Protein AF-A0A820MCG0-F1 (afdb_monomer)

Organism: NCBI:txid392033

pLDDT: mean 91.79, std 6.62, range [58.59, 96.56]

Sequence (49 aa):
MGAPLAPVIADIFMSHLETTLMDRLTQSGVCEWYRYVDDTFVFINKDAN

InterPro domains:
  IPR000477 Reverse transcriptase domain [PS50878] (1-49)

Mean predicted aligned error: 3.87 Å

Solvent-accessible surface area (backbone atoms only — not comparable to full-atom values): 3025 Å² total; per-residue (Å²): 138,88,57,94,59,50,66,60,55,48,38,55,51,45,51,54,51,47,65,73,39,44,68,60,42,44,75,56,22,42,77,46,82,46,77,58,79,89,48,75,51,72,44,63,49,87,84,39,123

Secondary structure (DSSP, 8-state):
--STTHHHHHHHHHHHHHHHHHHHHHHTTEEEEEEETTEEEEEE-TT-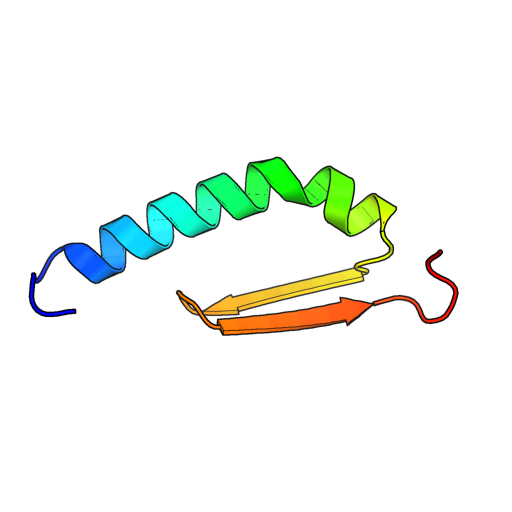-

Radius of gyration: 13.15 Å; Cα contacts (8 Å, |Δi|>4): 36; chains: 1; bounding box: 33×17×32 Å

Nearest PDB structures (foldseek):
  8sy6-assembly1_J  TM=4.174E-01  e=7.842E+00  Escherichia coli
  6n60-assembly1_D  TM=3.688E-01  e=9.688E+00  Escherichia coli
  6asx-assembly1_J  TM=3.768E-01  e=9.688E+00  Escherichia coli K-12
  6psu-assembly1_J  TM=3.697E-01  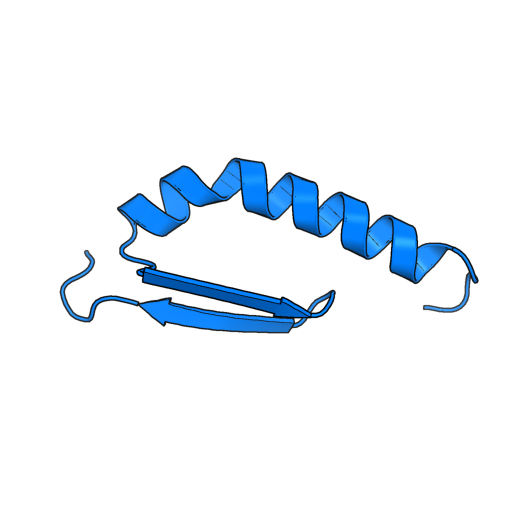e=9.688E+00  Escherichia coli

Structure (mmCIF, N/CA/C/O backbone):
data_AF-A0A820MCG0-F1
#
_entry.id   AF-A0A820MCG0-F1
#
loop_
_atom_site.group_PDB
_atom_site.id
_atom_site.type_symbol
_atom_site.label_atom_id
_atom_site.label_alt_id
_atom_site.label_comp_id
_atom_site.label_asym_id
_atom_site.label_entity_id
_atom_site.label_seq_id
_atom_site.pdbx_PDB_ins_code
_atom_site.Cartn_x
_atom_site.Cartn_y
_atom_site.Cartn_z
_atom_site.occupancy
_atom_site.B_iso_or_equiv
_atom_site.auth_seq_id
_atom_site.auth_comp_id
_atom_site.auth_asym_id
_atom_site.auth_atom_id
_atom_site.pdbx_PDB_model_num
ATOM 1 N N . MET A 1 1 ? 6.558 -3.693 -13.733 1.00 72.12 1 MET A N 1
ATOM 2 C CA . MET A 1 1 ? 7.885 -4.309 -13.504 1.00 72.12 1 MET A CA 1
ATOM 3 C C . MET A 1 1 ? 8.646 -4.386 -14.822 1.00 72.12 1 MET A C 1
ATOM 5 O O . MET A 1 1 ? 8.001 -4.582 -15.842 1.00 72.12 1 MET A O 1
ATOM 9 N N . GLY A 1 2 ? 9.967 -4.172 -14.818 1.00 86.81 2 GLY A N 1
ATOM 10 C CA . GLY A 1 2 ? 10.821 -4.248 -16.020 1.00 86.81 2 GLY A CA 1
ATOM 11 C C . GLY A 1 2 ? 11.745 -3.041 -16.229 1.00 86.81 2 GLY A C 1
ATOM 12 O O . GLY A 1 2 ? 12.832 -3.192 -16.772 1.00 86.81 2 GLY A O 1
ATOM 13 N N . ALA A 1 3 ? 11.360 -1.860 -15.736 1.00 91.88 3 ALA A N 1
ATOM 14 C CA . ALA A 1 3 ? 12.243 -0.697 -15.684 1.00 91.88 3 ALA A CA 1
ATOM 15 C C . ALA A 1 3 ? 12.970 -0.634 -14.325 1.00 91.88 3 ALA A C 1
ATOM 17 O O . ALA A 1 3 ? 12.316 -0.815 -13.294 1.00 91.88 3 ALA A O 1
ATOM 18 N N . PRO A 1 4 ? 14.282 -0.333 -14.291 1.00 92.19 4 PRO A N 1
ATOM 19 C CA . PRO A 1 4 ? 15.088 -0.378 -13.066 1.00 92.19 4 PRO A CA 1
ATOM 20 C C . PRO A 1 4 ? 14.663 0.656 -12.013 1.00 92.19 4 PRO A C 1
ATOM 22 O O . PRO A 1 4 ? 14.832 0.423 -10.823 1.00 92.19 4 PRO A O 1
ATOM 25 N N . LEU A 1 5 ? 14.069 1.777 -12.436 1.00 94.38 5 LEU A N 1
ATOM 26 C CA . LEU A 1 5 ? 13.590 2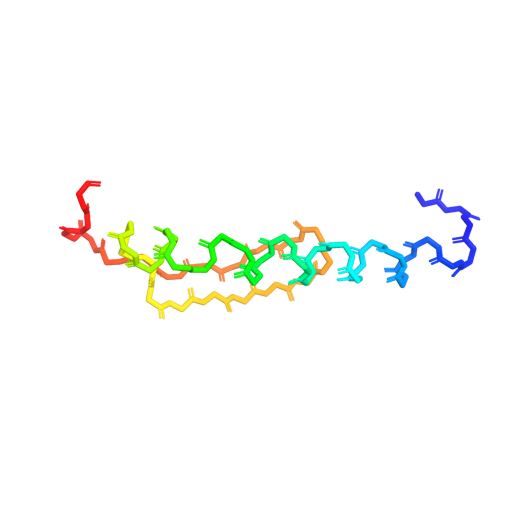.838 -11.539 1.00 94.38 5 LEU A CA 1
ATOM 27 C C . LEU A 1 5 ? 12.119 2.686 -11.132 1.00 94.38 5 LEU A C 1
ATOM 29 O O . LEU A 1 5 ? 11.660 3.388 -10.234 1.00 94.38 5 LEU A O 1
ATOM 33 N N . ALA A 1 6 ? 11.370 1.782 -11.771 1.00 92.94 6 ALA A N 1
ATOM 34 C CA . ALA A 1 6 ? 9.945 1.620 -11.493 1.00 92.94 6 ALA A CA 1
ATOM 35 C C . ALA A 1 6 ? 9.629 1.300 -10.019 1.00 92.94 6 ALA A C 1
ATOM 37 O O . ALA A 1 6 ? 8.665 1.877 -9.522 1.00 92.94 6 ALA A O 1
ATOM 38 N N . PRO A 1 7 ? 10.408 0.465 -9.295 1.00 92.31 7 PRO A N 1
ATOM 39 C CA . PRO A 1 7 ? 10.135 0.194 -7.881 1.00 92.31 7 PRO A CA 1
ATOM 40 C C . PRO A 1 7 ? 10.227 1.448 -7.005 1.00 92.31 7 PRO A C 1
ATOM 42 O O . PRO A 1 7 ? 9.380 1.665 -6.148 1.00 92.31 7 PRO A O 1
ATOM 45 N N . VAL A 1 8 ? 11.214 2.312 -7.266 1.00 93.81 8 VAL A N 1
ATOM 46 C CA . VAL A 1 8 ? 11.408 3.563 -6.516 1.00 93.81 8 VAL A CA 1
ATOM 47 C C . VAL A 1 8 ? 10.272 4.541 -6.797 1.00 93.81 8 VAL A C 1
ATOM 49 O O . VAL A 1 8 ? 9.729 5.148 -5.881 1.00 93.81 8 VAL A O 1
ATOM 52 N N . ILE A 1 9 ? 9.877 4.675 -8.065 1.00 95.06 9 ILE A N 1
ATOM 53 C CA . ILE A 1 9 ? 8.761 5.548 -8.452 1.00 95.06 9 ILE A CA 1
ATOM 54 C C . ILE A 1 9 ? 7.451 5.057 -7.824 1.00 95.06 9 ILE A C 1
ATOM 56 O O . ILE A 1 9 ? 6.675 5.870 -7.324 1.00 95.06 9 ILE A O 1
ATOM 60 N N . ALA A 1 10 ? 7.218 3.741 -7.822 1.00 94.56 10 ALA A N 1
ATOM 61 C CA . ALA A 1 10 ? 6.052 3.146 -7.181 1.00 94.56 10 ALA A CA 1
ATOM 62 C C . ALA A 1 10 ? 6.031 3.448 -5.678 1.00 94.56 10 ALA A C 1
ATOM 64 O O . ALA A 1 10 ? 5.005 3.885 -5.167 1.00 94.56 10 ALA A O 1
ATOM 65 N N . ASP A 1 11 ? 7.160 3.299 -4.984 1.00 94.38 11 ASP A N 1
ATOM 66 C CA . ASP A 1 11 ? 7.226 3.568 -3.547 1.00 94.38 11 ASP A CA 1
ATOM 67 C C . ASP A 1 11 ? 7.016 5.052 -3.199 1.00 94.38 11 ASP A C 1
ATOM 69 O O . ASP A 1 11 ? 6.287 5.369 -2.257 1.00 94.38 11 ASP A O 1
ATOM 73 N N . ILE A 1 12 ? 7.557 5.977 -4.003 1.00 95.62 12 ILE A N 1
ATOM 74 C CA . ILE A 1 12 ? 7.307 7.422 -3.851 1.00 95.62 12 ILE A CA 1
ATOM 75 C C . ILE A 1 12 ? 5.816 7.731 -4.018 1.00 95.62 12 ILE A C 1
ATOM 77 O O . ILE A 1 12 ? 5.229 8.438 -3.196 1.00 95.62 12 ILE A O 1
ATOM 81 N N . PHE A 1 13 ? 5.195 7.199 -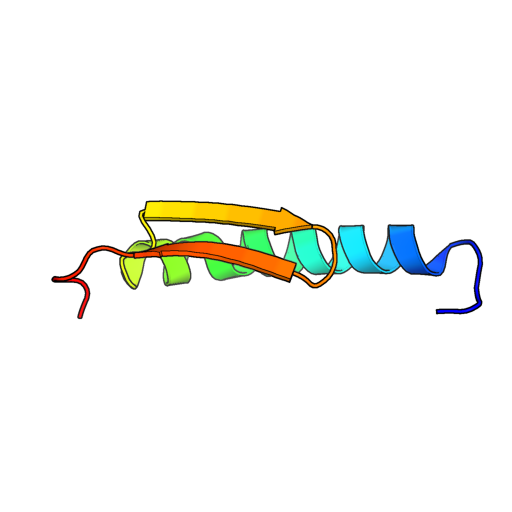5.074 1.00 95.69 13 PHE A N 1
ATOM 82 C CA . PHE A 1 13 ? 3.772 7.409 -5.329 1.00 95.69 13 PHE A CA 1
ATOM 83 C C . PHE A 1 13 ? 2.913 6.850 -4.190 1.00 95.69 13 PHE A C 1
ATOM 85 O O . PHE A 1 13 ? 2.039 7.550 -3.680 1.00 95.69 13 PHE A O 1
ATOM 92 N N . MET A 1 14 ? 3.194 5.620 -3.755 1.00 96.19 14 MET A N 1
ATOM 93 C CA . MET A 1 14 ? 2.457 4.971 -2.672 1.00 96.19 14 MET A CA 1
ATOM 94 C C . MET A 1 14 ? 2.627 5.707 -1.342 1.00 96.19 14 MET A C 1
ATOM 96 O O . MET A 1 14 ? 1.645 5.887 -0.632 1.00 96.19 14 MET A O 1
ATOM 100 N N . SER A 1 15 ? 3.821 6.225 -1.040 1.00 95.00 15 SER A N 1
ATOM 101 C CA . SER A 1 15 ? 4.060 7.048 0.156 1.00 95.00 15 SER A CA 1
ATOM 102 C C . SER A 1 15 ? 3.255 8.352 0.138 1.00 95.00 15 SER A C 1
ATOM 104 O O . SER A 1 15 ? 2.691 8.770 1.154 1.00 95.00 15 SER A O 1
ATOM 106 N N . HIS A 1 16 ? 3.168 9.002 -1.026 1.00 96.44 16 HIS A N 1
ATOM 107 C CA . HIS A 1 16 ? 2.366 10.213 -1.190 1.00 96.44 16 HIS A CA 1
ATOM 108 C C . HIS A 1 16 ? 0.864 9.931 -1.047 1.00 96.44 16 HIS A C 1
ATOM 110 O O . HIS A 1 16 ? 0.148 10.676 -0.371 1.00 96.44 16 HIS A O 1
ATOM 116 N N . LEU A 1 17 ? 0.392 8.84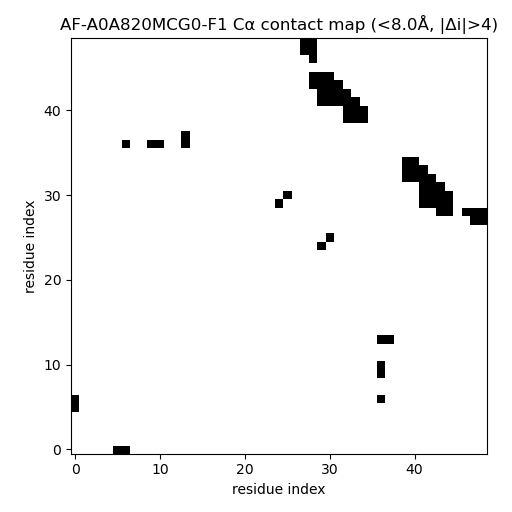1 -1.654 1.00 95.12 17 LEU A N 1
ATOM 117 C CA . LEU A 1 17 ? -0.993 8.396 -1.554 1.00 95.12 17 LEU A CA 1
ATOM 118 C C . LEU A 1 17 ? -1.366 8.072 -0.102 1.00 95.12 17 LEU A C 1
ATOM 120 O O . LEU A 1 17 ? -2.391 8.541 0.385 1.00 95.12 17 LEU A O 1
ATOM 124 N N . GLU A 1 18 ? -0.507 7.327 0.592 1.00 94.44 18 GLU A N 1
ATOM 125 C CA . GLU A 1 18 ? -0.662 6.966 2.000 1.00 94.44 18 GLU A CA 1
ATOM 126 C C . GLU A 1 18 ? -0.776 8.213 2.882 1.00 94.44 18 GLU A C 1
ATOM 128 O O . GLU A 1 18 ? -1.754 8.353 3.609 1.00 94.44 18 GLU A O 1
ATOM 133 N N . THR A 1 19 ? 0.138 9.176 2.735 1.00 95.06 19 THR A N 1
ATOM 134 C CA . THR A 1 19 ? 0.095 10.445 3.487 1.00 95.06 19 THR A CA 1
ATOM 135 C C . THR A 1 19 ? -1.202 11.217 3.231 1.00 95.06 19 THR A C 1
ATOM 137 O O . THR A 1 19 ? -1.788 11.782 4.150 1.00 95.06 19 THR A O 1
ATOM 140 N N . THR A 1 20 ? -1.679 11.222 1.985 1.00 96.56 20 THR A N 1
ATOM 141 C CA . THR A 1 20 ? -2.907 11.931 1.592 1.00 96.56 20 THR A CA 1
ATOM 142 C C . THR A 1 20 ? -4.171 11.279 2.160 1.00 96.56 20 THR A C 1
ATOM 144 O O . THR A 1 20 ? -5.173 11.955 2.394 1.00 96.56 20 THR A O 1
ATOM 147 N N . LEU A 1 21 ? -4.151 9.960 2.362 1.00 94.81 21 LEU A N 1
ATOM 148 C CA . LEU A 1 21 ? -5.302 9.190 2.830 1.00 94.81 21 LEU A CA 1
ATOM 149 C C . LEU A 1 21 ? -5.260 8.877 4.329 1.00 94.81 21 LEU A C 1
ATOM 151 O O . LEU A 1 21 ? -6.304 8.521 4.873 1.00 94.81 21 LEU A O 1
ATOM 155 N N . MET A 1 22 ? -4.113 9.035 4.999 1.00 92.31 22 MET A N 1
ATOM 156 C CA . MET A 1 22 ? -3.899 8.613 6.389 1.00 92.31 22 MET A CA 1
ATOM 157 C C . MET A 1 22 ? -4.944 9.182 7.353 1.00 92.31 22 MET A C 1
ATOM 159 O O . MET A 1 22 ? -5.488 8.444 8.173 1.00 92.31 22 MET A O 1
ATOM 163 N N . ASP A 1 23 ? -5.310 10.458 7.205 1.00 94.00 23 ASP A N 1
ATOM 164 C CA . ASP A 1 23 ? -6.344 11.085 8.037 1.00 94.00 23 ASP A CA 1
ATOM 165 C C . ASP A 1 23 ? -7.701 10.383 7.888 1.00 94.00 23 ASP A C 1
ATOM 167 O O . ASP A 1 23 ? -8.391 10.116 8.872 1.00 94.00 23 ASP A O 1
ATOM 171 N N . ARG A 1 24 ? -8.080 10.028 6.653 1.00 94.06 24 ARG A N 1
ATOM 172 C CA . ARG A 1 24 ? -9.337 9.321 6.365 1.00 94.06 24 ARG A CA 1
ATOM 173 C C . ARG A 1 24 ? -9.289 7.876 6.843 1.00 94.06 24 ARG A C 1
ATOM 175 O O . ARG A 1 24 ? -10.287 7.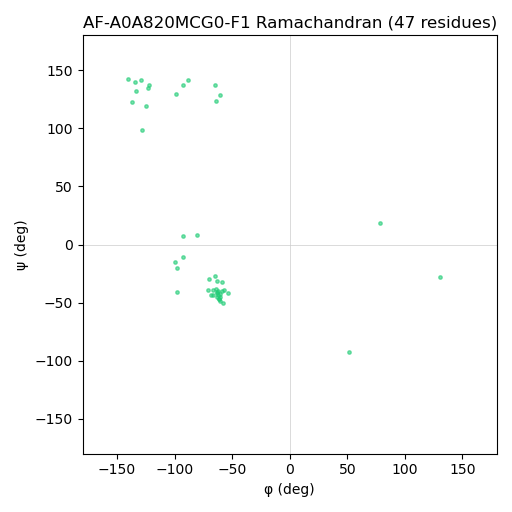376 7.353 1.00 94.06 24 ARG A O 1
ATOM 182 N N . LEU A 1 25 ? -8.146 7.212 6.687 1.00 92.12 25 LEU A N 1
ATOM 183 C CA . LEU A 1 25 ? -7.930 5.845 7.158 1.00 92.12 25 LEU A CA 1
ATOM 184 C C . LEU A 1 25 ? -8.048 5.779 8.684 1.00 92.12 25 LEU A C 1
ATOM 186 O O . LEU A 1 25 ? -8.783 4.944 9.207 1.00 92.12 25 LEU A O 1
ATOM 190 N N . THR A 1 26 ? -7.424 6.726 9.385 1.00 91.62 26 THR A N 1
ATOM 191 C CA . THR A 1 26 ? -7.498 6.845 10.848 1.00 91.62 26 THR A CA 1
ATOM 192 C C . THR A 1 26 ? -8.932 7.115 11.310 1.00 91.62 26 THR A C 1
ATOM 194 O O . THR A 1 26 ? -9.416 6.476 12.241 1.00 91.62 26 THR A O 1
ATOM 197 N N . GLN A 1 27 ? -9.660 8.006 10.624 1.00 93.12 27 GLN A N 1
ATOM 198 C CA . GLN A 1 27 ? -11.088 8.249 10.886 1.00 93.12 27 GLN A CA 1
ATOM 199 C C . GLN A 1 27 ? -11.964 7.019 10.616 1.00 93.12 27 GLN A C 1
ATOM 201 O O . GLN A 1 27 ? -12.962 6.818 11.301 1.00 93.12 27 GLN A O 1
ATOM 206 N N . SER A 1 28 ? -11.569 6.180 9.657 1.00 90.62 28 SER A N 1
ATOM 207 C CA . SER A 1 28 ? -12.211 4.893 9.357 1.00 90.62 28 SER A CA 1
ATOM 208 C C . SER A 1 28 ? -11.775 3.781 10.322 1.00 90.62 28 SER A C 1
ATOM 210 O O . SER A 1 28 ? -12.079 2.615 10.100 1.00 90.62 28 SER A O 1
ATOM 212 N N . GLY A 1 29 ? -11.041 4.130 11.385 1.00 93.69 29 GLY A N 1
ATOM 213 C CA . GLY A 1 29 ? -10.638 3.237 12.464 1.00 93.69 29 GLY A CA 1
ATOM 214 C C . GLY A 1 29 ? -9.460 2.322 12.156 1.00 93.69 29 GLY A C 1
ATOM 215 O O . GLY A 1 29 ? -9.263 1.344 12.876 1.00 93.69 29 GLY A O 1
ATOM 216 N N . VAL A 1 30 ? -8.658 2.636 11.137 1.00 94.69 30 VAL A N 1
ATOM 217 C CA . VAL A 1 30 ? -7.319 2.053 10.996 1.00 94.69 30 VAL A CA 1
ATOM 218 C C . VAL A 1 30 ? -6.460 2.500 12.181 1.00 94.69 30 VAL A C 1
ATOM 220 O O . VAL A 1 30 ? -6.307 3.694 12.426 1.00 94.69 30 VAL A O 1
ATOM 223 N N . CYS A 1 31 ? -5.906 1.539 12.916 1.00 92.56 31 CYS A N 1
ATOM 224 C CA . CYS A 1 31 ? -5.060 1.783 14.086 1.00 92.56 31 CYS A CA 1
ATOM 225 C C . CYS A 1 31 ? -3.577 1.706 13.745 1.00 92.56 31 CYS A C 1
ATOM 227 O O . CYS A 1 31 ? -2.781 2.502 14.233 1.00 92.56 31 CYS A O 1
ATOM 229 N N . GLU A 1 32 ? -3.214 0.736 12.912 1.00 93.75 32 GLU A N 1
ATOM 230 C CA . GLU A 1 32 ? -1.844 0.507 12.477 1.00 93.75 32 GLU A CA 1
ATOM 231 C C . GLU A 1 32 ? -1.845 0.138 10.996 1.00 93.75 32 GLU A C 1
ATOM 233 O O . GLU A 1 32 ? -2.728 -0.580 10.519 1.00 93.75 32 GLU A O 1
ATOM 238 N N . TRP A 1 33 ? -0.840 0.633 10.278 1.00 94.19 33 TRP A N 1
ATOM 239 C CA . TRP A 1 33 ? -0.690 0.469 8.840 1.00 94.19 33 TRP A CA 1
ATOM 240 C C . TRP A 1 33 ? 0.768 0.156 8.510 1.00 94.19 33 TRP A C 1
ATOM 242 O O . TRP A 1 33 ? 1.671 0.930 8.823 1.00 94.19 33 TRP A O 1
ATOM 252 N N . TYR A 1 34 ? 0.991 -0.978 7.857 1.00 94.19 34 TYR A N 1
ATOM 253 C CA . TYR A 1 34 ? 2.286 -1.413 7.354 1.00 94.19 34 TYR A CA 1
ATOM 254 C C . TYR A 1 3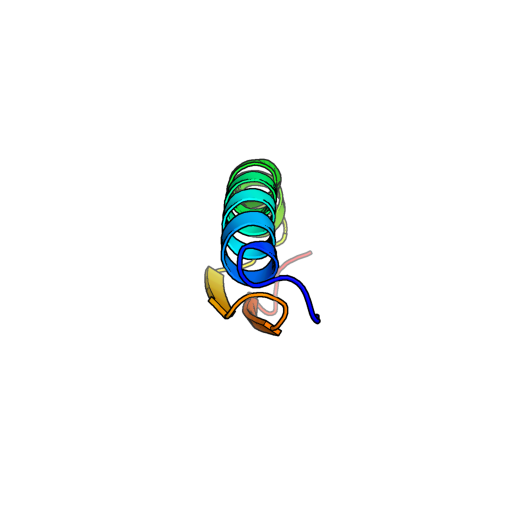4 ? 2.176 -1.629 5.847 1.00 94.19 34 TYR A C 1
ATOM 256 O O . TYR A 1 34 ? 1.201 -2.214 5.377 1.00 94.19 34 TYR A O 1
ATOM 264 N N . ARG A 1 35 ? 3.175 -1.187 5.081 1.00 94.25 35 ARG A N 1
ATOM 265 C CA . ARG A 1 35 ? 3.171 -1.287 3.617 1.00 94.25 35 ARG A CA 1
ATOM 266 C C . ARG A 1 35 ? 4.504 -1.798 3.085 1.00 94.25 35 ARG A C 1
ATOM 268 O O . ARG A 1 35 ? 5.561 -1.355 3.529 1.00 94.25 35 ARG A O 1
ATOM 275 N N . TYR A 1 36 ? 4.445 -2.671 2.083 1.00 92.69 36 TYR A N 1
ATOM 276 C CA . TYR A 1 36 ? 5.579 -3.062 1.254 1.00 92.69 36 TYR A CA 1
ATOM 277 C C . TYR A 1 36 ? 5.212 -2.907 -0.222 1.00 92.69 36 TYR A C 1
ATOM 279 O O . TYR A 1 36 ? 4.564 -3.772 -0.792 1.00 92.69 36 TYR A O 1
ATOM 287 N N . VAL A 1 37 ? 5.631 -1.791 -0.830 1.00 88.06 37 VAL A N 1
ATOM 288 C CA . VAL A 1 37 ? 5.306 -1.404 -2.216 1.00 88.06 37 VAL A CA 1
ATOM 289 C C . VAL A 1 37 ? 3.794 -1.448 -2.486 1.00 88.06 37 VAL A C 1
ATOM 291 O O . VAL A 1 37 ? 3.133 -0.439 -2.237 1.00 88.06 37 VAL A O 1
ATOM 294 N N . ASP A 1 38 ? 3.270 -2.571 -2.977 1.00 89.88 38 ASP A N 1
ATOM 295 C CA . ASP A 1 38 ? 1.872 -2.838 -3.316 1.00 89.88 38 ASP A CA 1
ATOM 296 C C . ASP A 1 38 ? 1.082 -3.584 -2.228 1.00 89.88 38 ASP A C 1
ATOM 298 O O . ASP A 1 38 ? -0.143 -3.469 -2.197 1.00 89.88 38 ASP A O 1
ATOM 302 N N . ASP A 1 39 ? 1.752 -4.275 -1.305 1.00 94.00 39 ASP A N 1
ATOM 303 C CA . ASP A 1 39 ? 1.106 -4.997 -0.209 1.00 94.00 39 ASP A CA 1
ATOM 304 C C . ASP A 1 39 ? 0.889 -4.104 1.016 1.00 94.00 39 ASP A C 1
ATOM 306 O O . ASP A 1 39 ? 1.758 -3.313 1.401 1.00 94.00 39 ASP A O 1
ATOM 310 N N . THR A 1 40 ? -0.254 -4.276 1.684 1.00 94.00 40 THR A N 1
ATOM 311 C CA . THR A 1 40 ? -0.563 -3.610 2.954 1.00 94.00 40 THR A CA 1
ATOM 312 C C . THR A 1 40 ? -1.021 -4.607 4.012 1.00 94.00 40 THR A C 1
ATOM 314 O O . THR A 1 40 ? -1.753 -5.559 3.745 1.00 94.00 40 THR A O 1
ATOM 317 N N . PHE A 1 41 ? -0.587 -4.372 5.246 1.00 95.50 41 PHE A N 1
ATOM 318 C CA . PHE A 1 41 ? -1.015 -5.093 6.435 1.00 95.50 41 PHE A CA 1
ATOM 319 C C . PHE A 1 41 ? -1.541 -4.078 7.446 1.00 95.50 41 PHE A C 1
ATOM 321 O O . PHE A 1 41 ? -0.832 -3.152 7.837 1.00 95.50 41 PHE A O 1
ATOM 328 N N . VAL A 1 42 ? -2.814 -4.212 7.811 1.00 94.56 42 VAL A N 1
ATOM 329 C CA . VAL A 1 42 ? -3.565 -3.152 8.488 1.00 94.56 42 VAL A CA 1
ATOM 330 C C . VAL A 1 42 ? -4.329 -3.735 9.667 1.00 94.56 42 VAL A C 1
ATOM 332 O O . VAL A 1 42 ? -5.030 -4.736 9.520 1.00 94.56 42 VAL A O 1
ATOM 335 N N . PHE A 1 43 ? -4.231 -3.083 10.822 1.00 95.25 43 PHE A N 1
ATOM 336 C CA . PHE A 1 43 ? -5.091 -3.359 11.967 1.00 95.25 43 PHE A CA 1
ATOM 337 C C . PHE A 1 43 ? -6.214 -2.326 12.018 1.00 95.25 43 PHE A C 1
ATOM 339 O O . PHE A 1 43 ? -5.963 -1.122 11.955 1.00 95.25 43 PHE A O 1
ATOM 346 N N . ILE A 1 44 ? -7.453 -2.800 12.136 1.00 94.88 44 ILE A N 1
ATOM 347 C CA . ILE A 1 44 ? -8.657 -1.964 12.150 1.00 94.88 44 ILE A CA 1
ATOM 348 C C . ILE A 1 44 ? -9.420 -2.239 13.441 1.00 94.88 44 ILE A C 1
ATOM 350 O O . ILE A 1 44 ? -9.604 -3.397 13.830 1.00 94.88 44 ILE A O 1
ATOM 354 N N . ASN A 1 45 ? -9.877 -1.177 14.099 1.00 92.81 45 ASN A N 1
ATOM 355 C CA . ASN A 1 45 ? -10.772 -1.291 15.239 1.00 92.81 45 ASN A CA 1
ATOM 356 C C . ASN A 1 45 ? -12.067 -1.984 14.815 1.00 92.81 45 ASN A C 1
ATOM 358 O O . ASN A 1 45 ? -12.732 -1.566 13.876 1.00 92.81 45 ASN A O 1
ATOM 362 N N . LYS A 1 46 ? -12.462 -3.020 15.554 1.00 85.06 46 LYS A N 1
ATOM 363 C CA . LYS A 1 46 ? -13.687 -3.779 15.270 1.00 85.06 46 LYS A CA 1
ATOM 364 C C . LYS A 1 46 ? -14.952 -2.911 15.298 1.00 85.06 46 LYS A C 1
ATOM 366 O O . LYS A 1 46 ? -15.893 -3.196 14.569 1.00 85.06 46 LYS A O 1
ATOM 371 N N . ASP A 1 47 ?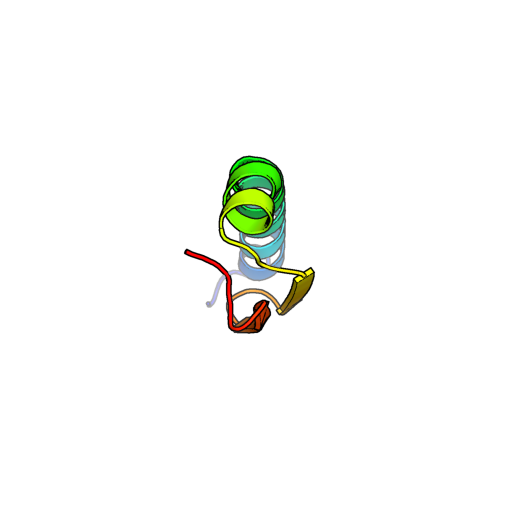 -14.956 -1.890 16.150 1.00 85.81 47 ASP A N 1
ATOM 372 C CA . ASP A 1 47 ? -16.083 -0.972 16.337 1.00 85.81 47 ASP A CA 1
ATOM 373 C C . ASP A 1 47 ? -15.972 0.276 15.443 1.00 85.81 47 ASP A C 1
ATOM 375 O O . ASP A 1 47 ? -16.740 1.226 15.596 1.00 85.81 47 ASP A O 1
ATOM 379 N N . ALA A 1 48 ? -14.986 0.298 14.539 1.00 75.94 48 ALA A N 1
ATOM 380 C CA . ALA A 1 48 ? -14.906 1.301 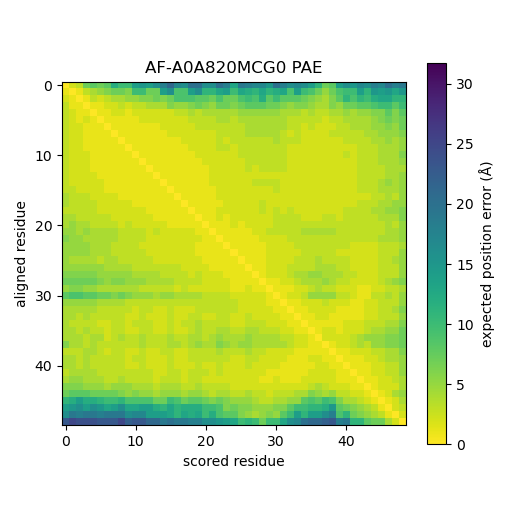13.497 1.00 75.94 48 ALA A CA 1
ATOM 381 C C . ALA A 1 48 ? -16.095 1.147 12.544 1.00 75.94 48 ALA A C 1
ATOM 383 O O . ALA A 1 48 ? -16.491 0.033 12.203 1.00 75.94 48 ALA A O 1
ATOM 384 N N . ASN A 1 49 ? -16.663 2.295 12.195 1.00 58.59 49 ASN A N 1
ATOM 385 C CA . ASN A 1 49 ? -17.981 2.460 11.588 1.00 58.59 49 ASN A CA 1
ATOM 386 C C . ASN A 1 49 ? -18.167 1.708 10.261 1.00 58.59 49 ASN A C 1
ATOM 388 O O . ASN A 1 49 ? -17.289 1.853 9.380 1.00 58.59 49 ASN A O 1
#

Foldseek 3Di:
DPDPCVQVVLVVVVVVVCVVCVVVCVLQAWPDWDDDSPDIDTDGDPPRD